Protein AF-A0A0A9YRJ4-F1 (afdb_monomer_lite)

Structure (mmCIF, N/CA/C/O backbone):
data_AF-A0A0A9YRJ4-F1
#
_entry.id   AF-A0A0A9YRJ4-F1
#
loop_
_atom_site.group_PDB
_atom_site.id
_atom_site.type_symbol
_atom_site.label_atom_id
_atom_site.label_alt_id
_atom_site.label_comp_id
_atom_site.label_asym_id
_atom_site.label_entity_id
_atom_site.label_seq_id
_atom_site.pdbx_PDB_ins_code
_atom_site.Cartn_x
_atom_site.Cartn_y
_atom_site.Cartn_z
_atom_site.occupancy
_atom_site.B_iso_or_equiv
_atom_site.auth_seq_id
_atom_site.auth_comp_id
_atom_site.auth_asym_id
_atom_site.auth_atom_id
_atom_site.pdbx_PDB_model_num
ATOM 1 N N . MET A 1 1 ? 14.314 -15.830 -8.808 1.00 44.91 1 MET A N 1
ATOM 2 C CA . MET A 1 1 ? 14.325 -14.433 -8.327 1.00 44.91 1 MET A CA 1
ATOM 3 C C . MET A 1 1 ? 12.871 -14.071 -8.102 1.00 44.91 1 MET A C 1
ATOM 5 O O . MET A 1 1 ? 12.170 -13.850 -9.080 1.00 44.91 1 MET A O 1
ATOM 9 N N . ASP A 1 2 ? 12.390 -14.144 -6.861 1.00 67.25 2 ASP A N 1
ATOM 10 C CA . ASP A 1 2 ? 10.966 -13.927 -6.586 1.00 67.25 2 ASP A CA 1
ATOM 11 C C . ASP A 1 2 ? 10.657 -12.430 -6.594 1.00 67.25 2 ASP A C 1
ATOM 13 O O . ASP A 1 2 ? 10.998 -11.682 -5.677 1.00 67.25 2 ASP A O 1
ATOM 17 N N . ILE A 1 3 ? 10.042 -11.983 -7.684 1.00 77.44 3 ILE A N 1
ATOM 18 C CA . ILE A 1 3 ? 9.618 -10.599 -7.882 1.00 77.44 3 ILE A CA 1
ATOM 19 C C . ILE A 1 3 ? 8.479 -10.293 -6.896 1.00 77.44 3 ILE A C 1
ATOM 21 O O . ILE A 1 3 ? 7.524 -11.062 -6.793 1.00 77.44 3 ILE A O 1
ATOM 25 N N . CYS A 1 4 ? 8.565 -9.167 -6.180 1.00 83.56 4 CYS A N 1
ATOM 26 C CA . CYS A 1 4 ? 7.546 -8.707 -5.222 1.00 83.56 4 CYS A CA 1
ATOM 27 C C . CYS A 1 4 ? 7.260 -9.666 -4.041 1.00 83.56 4 CYS A C 1
ATOM 29 O O . CYS A 1 4 ? 6.197 -9.570 -3.424 1.00 83.56 4 CYS A O 1
ATOM 31 N N . ALA A 1 5 ? 8.186 -10.569 -3.693 1.00 89.38 5 ALA A N 1
ATOM 32 C CA . ALA A 1 5 ? 7.981 -11.583 -2.649 1.00 89.38 5 ALA A CA 1
ATOM 33 C C . ALA A 1 5 ? 7.639 -10.998 -1.268 1.00 89.38 5 ALA A C 1
ATOM 35 O O . ALA A 1 5 ? 6.792 -11.516 -0.544 1.00 89.38 5 ALA A O 1
ATOM 36 N N . ARG A 1 6 ? 8.274 -9.881 -0.895 1.00 90.38 6 ARG A N 1
ATOM 37 C CA . ARG A 1 6 ? 7.999 -9.202 0.382 1.00 90.38 6 ARG A CA 1
ATOM 38 C C . ARG A 1 6 ? 6.563 -8.693 0.451 1.00 90.38 6 ARG A C 1
ATOM 40 O O . ARG A 1 6 ? 5.871 -8.902 1.444 1.00 90.38 6 ARG A O 1
ATOM 47 N N . ALA A 1 7 ? 6.093 -8.094 -0.639 1.00 90.56 7 ALA A N 1
ATOM 48 C CA . ALA A 1 7 ? 4.747 -7.553 -0.730 1.00 90.56 7 ALA A CA 1
ATOM 49 C C . ALA A 1 7 ? 3.667 -8.648 -0.714 1.00 90.56 7 ALA A C 1
ATOM 51 O O . ALA A 1 7 ? 2.596 -8.444 -0.144 1.00 90.56 7 ALA A O 1
ATOM 52 N N . THR A 1 8 ? 3.929 -9.817 -1.307 1.00 91.81 8 THR A N 1
ATOM 53 C CA . THR A 1 8 ? 3.007 -10.958 -1.214 1.00 91.81 8 THR A CA 1
ATOM 54 C C . THR A 1 8 ? 3.012 -11.572 0.180 1.00 91.81 8 THR A C 1
ATOM 56 O O . THR A 1 8 ? 1.938 -11.866 0.698 1.00 91.81 8 THR A O 1
ATOM 59 N N . ASN A 1 9 ? 4.176 -11.717 0.816 1.00 92.25 9 ASN A N 1
ATOM 60 C CA . ASN A 1 9 ? 4.284 -12.240 2.180 1.00 92.25 9 ASN A CA 1
ATOM 61 C C . ASN A 1 9 ? 3.516 -11.383 3.192 1.00 92.25 9 ASN A C 1
ATOM 63 O O . ASN A 1 9 ? 2.801 -11.940 4.021 1.00 92.25 9 ASN A O 1
ATOM 67 N N . LEU A 1 10 ? 3.571 -10.054 3.061 1.00 93.06 10 LEU A N 1
ATOM 68 C CA . LEU A 1 10 ? 2.800 -9.127 3.897 1.00 93.06 10 LEU A CA 1
ATOM 69 C C . LEU A 1 10 ? 1.281 -9.375 3.801 1.00 93.06 10 LEU A C 1
ATOM 71 O O . LEU A 1 10 ? 0.567 -9.355 4.801 1.00 93.06 10 LEU A O 1
ATOM 75 N N . LEU A 1 11 ? 0.773 -9.657 2.597 1.00 92.69 11 LEU A N 1
ATOM 76 C CA . LEU A 1 11 ? -0.638 -10.006 2.403 1.00 92.69 11 LEU A CA 1
ATOM 77 C C . LEU A 1 11 ? -0.976 -11.399 2.943 1.00 92.69 11 LEU A C 1
ATOM 79 O O . LEU A 1 11 ? -2.067 -11.609 3.473 1.00 92.69 11 LEU A O 1
ATOM 83 N N . TRP A 1 12 ? -0.061 -12.358 2.802 1.00 91.88 12 TRP A N 1
ATOM 84 C CA . TRP A 1 12 ? -0.245 -13.707 3.332 1.00 91.88 12 TRP A CA 1
ATOM 85 C C . TRP A 1 12 ? -0.284 -13.733 4.856 1.00 91.88 12 TRP A C 1
ATOM 87 O O . TRP A 1 12 ? -1.086 -14.481 5.413 1.00 91.88 12 TRP A O 1
ATOM 97 N N . GLU A 1 13 ? 0.539 -12.917 5.513 1.00 90.75 13 GLU A N 1
ATOM 98 C CA . GLU A 1 13 ? 0.512 -12.718 6.961 1.00 90.75 13 GLU A CA 1
ATOM 99 C C . GLU A 1 13 ? -0.883 -12.269 7.410 1.00 90.75 13 GLU A C 1
ATOM 101 O O . GLU A 1 13 ? -1.512 -12.944 8.226 1.00 90.75 13 GLU A O 1
ATOM 106 N N . LEU A 1 14 ? -1.415 -11.218 6.775 1.00 91.31 14 LEU A N 1
ATOM 107 C CA . LEU A 1 14 ? -2.739 -10.680 7.086 1.00 91.31 14 LEU A CA 1
ATOM 108 C C . LEU A 1 14 ? -3.873 -11.678 6.810 1.00 91.31 14 LEU A C 1
ATOM 110 O O . LEU A 1 14 ? -4.827 -11.774 7.573 1.00 91.31 14 LEU A O 1
ATOM 114 N N . LYS A 1 15 ? -3.778 -12.448 5.722 1.00 90.12 15 LYS A N 1
ATOM 115 C CA . LYS A 1 15 ? -4.789 -13.458 5.380 1.00 90.12 15 LYS A CA 1
ATOM 116 C C . LYS A 1 15 ? -4.784 -14.648 6.346 1.00 90.12 15 LYS A C 1
ATOM 118 O O . LYS A 1 15 ? -5.806 -15.309 6.511 1.00 90.12 15 LYS A O 1
ATOM 123 N N . ARG A 1 16 ? -3.628 -14.979 6.924 1.00 90.69 16 ARG A N 1
ATOM 124 C CA . ARG A 1 16 ? -3.472 -16.129 7.826 1.00 90.69 16 ARG A CA 1
ATOM 125 C C . ARG A 1 16 ? -3.924 -15.804 9.247 1.00 90.69 16 ARG A C 1
ATOM 127 O O . ARG A 1 16 ? -4.366 -16.701 9.964 1.00 90.69 16 ARG A O 1
ATOM 134 N N . SER A 1 17 ? -3.790 -14.551 9.659 1.00 86.81 17 SER A N 1
ATOM 135 C CA . SER A 1 17 ? -4.188 -14.099 10.984 1.00 86.81 17 SER A CA 1
ATOM 136 C C . SER A 1 17 ? -5.713 -14.035 11.115 1.00 86.81 17 SER A C 1
ATOM 138 O O . SER A 1 17 ? -6.382 -13.412 10.297 1.00 86.81 17 SER A O 1
ATOM 140 N N . LYS A 1 18 ? -6.264 -14.669 12.158 1.00 81.25 18 LYS A N 1
ATOM 141 C CA . LYS A 1 18 ? -7.691 -14.542 12.520 1.00 81.25 18 LYS A CA 1
ATOM 142 C C . LYS A 1 18 ? -7.997 -13.221 13.230 1.00 81.25 18 LYS A C 1
ATOM 144 O O . LYS A 1 18 ? -9.103 -12.713 13.128 1.00 81.25 18 LYS A O 1
ATOM 149 N N . ILE A 1 19 ? -7.015 -12.719 13.973 1.00 83.06 19 ILE A N 1
ATOM 150 C CA . ILE A 1 19 ? -7.060 -11.480 14.752 1.00 83.06 19 ILE A CA 1
ATOM 151 C C . ILE A 1 19 ? -6.136 -10.481 14.058 1.00 83.06 19 ILE A C 1
ATOM 153 O O . ILE A 1 19 ? -5.153 -10.901 13.448 1.00 83.06 19 ILE A O 1
ATOM 157 N N . LEU A 1 20 ? -6.441 -9.184 14.140 1.00 88.62 20 LEU A N 1
ATOM 158 C CA . LEU A 1 20 ? -5.613 -8.131 13.556 1.00 88.62 20 LEU A CA 1
ATOM 159 C C . LEU A 1 20 ? -4.152 -8.268 14.045 1.00 88.62 20 LEU A C 1
ATOM 161 O O . LEU A 1 20 ? -3.906 -8.142 15.244 1.00 88.62 20 LEU A O 1
ATOM 165 N N . PRO A 1 21 ? -3.178 -8.536 13.155 1.00 91.75 21 PRO A N 1
ATOM 166 C CA . PRO A 1 21 ? -1.780 -8.645 13.550 1.00 91.75 21 PRO A CA 1
ATOM 167 C C . PRO A 1 21 ? -1.211 -7.257 13.885 1.00 91.75 21 PRO A C 1
ATOM 169 O O . PRO A 1 21 ? -1.782 -6.246 13.459 1.00 91.75 21 PRO A O 1
ATOM 172 N N . PRO A 1 22 ? -0.076 -7.163 14.597 1.00 92.50 22 PRO A N 1
ATOM 173 C CA . PRO A 1 22 ? 0.597 -5.886 14.798 1.00 92.50 22 PRO A CA 1
ATOM 174 C C . PRO A 1 22 ? 0.998 -5.268 13.454 1.00 92.50 22 PRO A C 1
ATOM 176 O O . PRO A 1 22 ? 1.363 -5.965 12.503 1.00 92.50 22 PRO A O 1
ATOM 179 N N . TYR A 1 23 ? 0.917 -3.944 13.361 1.00 94.06 23 TYR A N 1
ATOM 180 C CA . TYR A 1 23 ? 1.295 -3.224 12.154 1.00 94.06 23 TYR A CA 1
ATOM 181 C C . TYR A 1 23 ? 2.794 -3.397 11.851 1.00 94.06 23 TYR A C 1
ATOM 183 O O . TYR A 1 23 ? 3.664 -3.001 12.630 1.00 94.06 23 TYR A O 1
ATOM 191 N N . ASN A 1 24 ? 3.111 -3.962 10.684 1.00 93.56 24 ASN A N 1
ATOM 192 C CA . ASN A 1 24 ? 4.486 -4.272 10.304 1.00 93.56 24 ASN A CA 1
ATOM 193 C C . ASN A 1 24 ? 5.146 -3.088 9.576 1.00 93.56 24 ASN A C 1
ATOM 195 O O . ASN A 1 24 ? 5.277 -3.075 8.348 1.00 93.56 24 ASN A O 1
ATOM 199 N N . GLN A 1 25 ? 5.570 -2.081 10.347 1.00 93.81 25 GLN A N 1
ATOM 200 C CA . GLN A 1 25 ? 6.201 -0.871 9.804 1.00 93.81 25 GLN A CA 1
ATOM 201 C C . GLN A 1 25 ? 7.471 -1.185 9.005 1.00 93.81 25 GLN A C 1
ATOM 203 O O . GLN A 1 25 ? 7.690 -0.590 7.951 1.00 93.81 25 GLN A O 1
ATOM 208 N N . ASN A 1 26 ? 8.286 -2.135 9.470 1.00 94.06 26 ASN A N 1
ATOM 209 C CA . ASN A 1 26 ? 9.541 -2.495 8.811 1.00 94.06 26 ASN A CA 1
ATOM 210 C C . ASN A 1 26 ? 9.283 -3.071 7.414 1.00 94.06 26 ASN A C 1
ATOM 212 O O . ASN A 1 26 ? 9.853 -2.588 6.437 1.00 94.06 26 ASN A O 1
ATOM 216 N N . ALA A 1 27 ? 8.358 -4.029 7.290 1.00 93.06 27 ALA A N 1
ATOM 217 C CA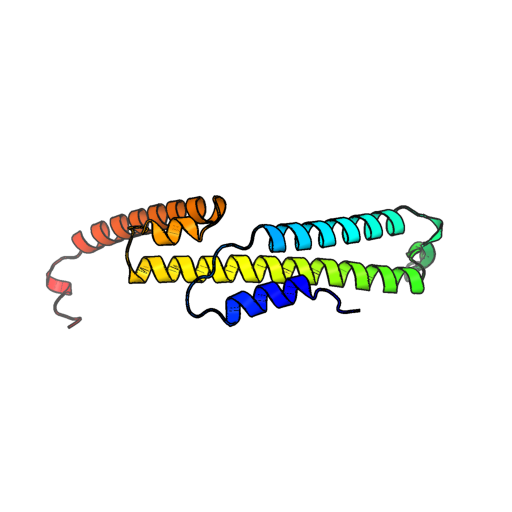 . ALA A 1 27 ? 8.013 -4.613 5.995 1.00 93.06 27 ALA A CA 1
ATOM 218 C C . ALA A 1 27 ? 7.457 -3.565 5.019 1.00 93.06 27 ALA A C 1
ATOM 220 O O . ALA A 1 27 ? 7.835 -3.545 3.846 1.00 93.06 27 ALA A O 1
ATOM 221 N N . VAL A 1 28 ? 6.596 -2.658 5.495 1.00 94.94 28 VAL A N 1
ATOM 222 C CA . VAL A 1 28 ? 6.057 -1.568 4.668 1.00 94.94 28 VAL A CA 1
ATOM 223 C C . VAL A 1 28 ? 7.173 -0.627 4.206 1.00 94.94 28 VAL A C 1
ATOM 225 O O . VAL A 1 28 ? 7.241 -0.294 3.021 1.00 94.94 28 VAL A O 1
ATOM 228 N N . GLN A 1 29 ? 8.083 -0.233 5.100 1.00 94.62 29 GLN A N 1
ATOM 229 C CA . GLN A 1 29 ? 9.216 0.627 4.758 1.00 94.62 29 GLN A CA 1
ATOM 230 C C . GLN A 1 29 ? 10.152 -0.023 3.737 1.00 94.62 29 GLN A C 1
ATOM 232 O O . GLN A 1 29 ? 10.554 0.640 2.779 1.00 94.62 29 GLN A O 1
ATOM 237 N N . GLU A 1 30 ? 10.455 -1.311 3.887 1.00 94.69 30 GLU A N 1
ATOM 238 C CA . GLU A 1 30 ? 11.271 -2.057 2.930 1.00 94.69 30 GLU A CA 1
ATOM 239 C C . GLU A 1 30 ? 10.638 -2.093 1.536 1.00 94.69 30 GLU A C 1
ATOM 241 O O . GLU A 1 30 ? 11.314 -1.801 0.549 1.00 94.69 30 GLU A O 1
ATOM 246 N N . ILE A 1 31 ? 9.335 -2.379 1.436 1.00 95.19 31 ILE A N 1
ATOM 247 C CA . ILE A 1 31 ? 8.625 -2.390 0.146 1.00 95.19 31 ILE A CA 1
ATOM 248 C C . ILE A 1 31 ? 8.622 -0.988 -0.481 1.00 95.19 31 ILE A C 1
ATOM 250 O O . ILE A 1 31 ? 8.787 -0.842 -1.694 1.00 95.19 31 ILE A O 1
ATOM 254 N N . ILE A 1 32 ? 8.473 0.068 0.324 1.00 95.62 32 ILE A N 1
ATOM 255 C CA . ILE A 1 32 ? 8.566 1.452 -0.160 1.00 95.62 32 ILE A CA 1
ATOM 256 C C . ILE A 1 32 ? 9.975 1.755 -0.681 1.00 95.62 32 ILE A C 1
ATOM 258 O O . ILE A 1 32 ? 10.106 2.424 -1.708 1.00 95.62 32 ILE A O 1
ATOM 262 N N . GLN A 1 33 ? 11.027 1.266 -0.019 1.00 95.00 33 GLN A N 1
ATOM 263 C CA . GLN A 1 33 ? 12.397 1.418 -0.510 1.00 95.00 33 GLN A CA 1
ATOM 264 C C . GLN A 1 33 ? 12.616 0.682 -1.836 1.00 95.00 33 GLN A C 1
ATOM 266 O O . GLN A 1 33 ? 13.219 1.252 -2.744 1.00 95.00 33 GLN A O 1
ATOM 271 N N . GLU A 1 34 ? 12.071 -0.528 -1.997 1.00 93.00 34 GLU A N 1
ATOM 272 C CA . GLU A 1 34 ? 12.088 -1.237 -3.284 1.00 93.00 34 GLU A CA 1
ATOM 273 C C . GLU A 1 34 ? 11.401 -0.422 -4.386 1.00 93.00 34 GLU A C 1
ATOM 275 O O . GLU A 1 34 ? 11.979 -0.214 -5.451 1.00 93.00 34 GLU A O 1
ATOM 280 N N . ILE A 1 35 ? 10.202 0.107 -4.110 1.00 95.25 35 ILE A N 1
ATOM 281 C CA . ILE A 1 35 ? 9.460 0.951 -5.058 1.00 95.25 35 ILE A CA 1
ATOM 282 C C . ILE A 1 35 ? 10.286 2.178 -5.463 1.00 95.25 35 ILE A C 1
ATOM 284 O O . ILE A 1 35 ? 10.317 2.529 -6.643 1.00 95.25 35 ILE A O 1
ATOM 288 N N . LYS A 1 36 ? 10.941 2.844 -4.503 1.00 95.88 36 LYS A N 1
ATOM 289 C CA . LYS A 1 36 ? 11.785 4.017 -4.775 1.00 95.88 36 LYS A CA 1
ATOM 290 C C . LYS A 1 36 ? 12.982 3.651 -5.648 1.00 95.88 36 LYS A C 1
ATOM 292 O O . LYS A 1 36 ? 13.225 4.335 -6.636 1.00 95.88 36 LYS A O 1
ATOM 297 N N . LYS A 1 37 ? 13.660 2.543 -5.343 1.00 94.44 37 LYS A N 1
ATOM 298 C CA . LYS A 1 37 ? 14.783 2.037 -6.138 1.00 94.44 37 LYS A CA 1
ATOM 299 C C . LYS A 1 37 ? 14.371 1.736 -7.580 1.00 94.44 37 LYS A C 1
ATOM 301 O O . LYS A 1 37 ? 15.050 2.158 -8.511 1.00 94.44 37 LYS A O 1
ATOM 306 N N . ASP A 1 38 ? 13.254 1.039 -7.790 1.00 93.44 38 ASP A N 1
ATOM 307 C CA . ASP A 1 38 ? 12.762 0.769 -9.147 1.00 93.44 38 ASP A CA 1
ATOM 308 C C . ASP A 1 38 ? 12.328 2.061 -9.863 1.00 93.44 38 ASP A C 1
ATOM 310 O O . ASP A 1 38 ? 12.547 2.197 -11.067 1.00 93.44 38 ASP A O 1
ATOM 314 N N . ALA A 1 39 ? 11.772 3.041 -9.144 1.00 94.75 39 ALA A N 1
ATOM 315 C CA . ALA A 1 39 ? 11.420 4.342 -9.713 1.00 94.75 39 ALA A CA 1
ATOM 316 C C . ALA A 1 39 ? 12.655 5.156 -10.144 1.00 94.75 39 ALA A C 1
ATOM 318 O O . ALA A 1 39 ? 12.621 5.817 -11.183 1.00 94.75 39 ALA A O 1
ATOM 319 N N . GLU A 1 40 ? 13.753 5.086 -9.391 1.00 95.19 40 GLU A N 1
ATOM 320 C CA . GLU A 1 40 ? 15.035 5.696 -9.765 1.00 95.19 40 GLU A CA 1
ATOM 321 C C . GLU A 1 40 ? 15.612 5.060 -11.033 1.00 95.19 40 GLU A C 1
ATOM 323 O O . GLU A 1 40 ? 16.030 5.783 -11.936 1.00 95.19 40 GLU A O 1
ATOM 328 N N . ILE A 1 41 ? 15.547 3.729 -11.152 1.00 92.75 41 ILE A N 1
ATOM 329 C CA . ILE A 1 41 ? 15.968 2.999 -12.360 1.00 92.75 41 ILE A CA 1
ATOM 330 C C . ILE A 1 41 ? 15.125 3.416 -13.572 1.00 92.75 41 ILE A C 1
ATOM 332 O O . ILE A 1 41 ? 15.647 3.654 -14.659 1.00 92.75 41 ILE A O 1
ATOM 336 N N . VAL A 1 42 ? 13.807 3.536 -13.403 1.00 93.00 42 VAL A N 1
ATOM 337 C CA . VAL A 1 42 ? 12.914 4.016 -14.468 1.00 93.00 42 VAL A CA 1
ATOM 338 C C . VAL A 1 42 ? 13.292 5.435 -14.899 1.00 93.00 42 VAL A C 1
ATOM 340 O O . VAL A 1 42 ? 13.333 5.731 -16.097 1.00 93.00 42 VAL A O 1
ATOM 343 N N . LYS A 1 43 ? 13.611 6.307 -13.937 1.00 92.81 43 LYS A N 1
ATOM 344 C CA . LYS A 1 43 ? 14.029 7.682 -14.209 1.00 92.81 43 LYS A CA 1
ATOM 345 C C . LYS A 1 43 ? 15.356 7.732 -14.966 1.00 92.81 43 LYS A C 1
ATOM 347 O O . LYS A 1 43 ? 15.428 8.475 -15.939 1.00 92.81 43 LYS A O 1
ATOM 352 N N . SER A 1 44 ? 16.355 6.935 -14.576 1.00 91.25 44 SER A N 1
ATOM 353 C CA . SER A 1 44 ? 17.657 6.904 -15.259 1.00 91.25 44 SER A CA 1
ATOM 354 C C . SER A 1 44 ? 17.532 6.398 -16.698 1.00 91.25 44 SER A C 1
ATOM 356 O O . SER A 1 44 ? 18.051 7.015 -17.621 1.00 91.25 44 SER A O 1
ATOM 358 N N . ILE A 1 45 ? 16.748 5.336 -16.920 1.00 88.69 45 ILE A N 1
ATOM 359 C CA . ILE A 1 45 ? 16.503 4.798 -18.269 1.00 88.69 45 ILE A CA 1
ATOM 360 C C . ILE A 1 45 ? 15.813 5.836 -19.163 1.00 88.69 45 ILE A C 1
ATOM 362 O O . ILE A 1 45 ? 16.120 5.930 -20.350 1.00 88.69 45 ILE A O 1
ATOM 366 N N . THR A 1 46 ? 14.883 6.606 -18.593 1.00 87.25 46 THR A N 1
ATOM 367 C CA . THR A 1 46 ? 14.120 7.628 -19.321 1.00 87.25 46 THR A CA 1
ATOM 368 C C . THR A 1 46 ? 14.952 8.880 -19.609 1.00 87.25 46 THR A C 1
ATOM 370 O O . THR A 1 46 ? 14.724 9.528 -20.627 1.00 87.25 46 THR A O 1
ATOM 373 N N . SER A 1 47 ? 15.904 9.238 -18.740 1.00 87.75 47 SER A N 1
ATOM 374 C CA . SER A 1 47 ? 16.770 10.403 -18.955 1.00 87.75 47 SER A CA 1
ATOM 375 C C . SER A 1 47 ? 17.828 10.186 -20.031 1.00 87.75 47 SER A C 1
ATOM 377 O O . SER A 1 47 ? 18.276 11.162 -20.624 1.00 87.75 47 SER A O 1
ATOM 379 N N . ASP A 1 48 ? 18.220 8.938 -20.288 1.00 87.75 48 ASP A N 1
ATOM 380 C CA . ASP A 1 48 ? 19.265 8.607 -21.253 1.00 87.75 48 ASP A CA 1
ATOM 381 C C . ASP A 1 48 ? 18.720 8.645 -22.696 1.00 87.75 48 ASP A C 1
ATOM 383 O O . ASP A 1 48 ? 17.971 7.748 -23.099 1.00 87.75 48 ASP A O 1
ATOM 387 N N . PRO A 1 49 ? 19.108 9.633 -23.528 1.00 79.56 49 PRO A N 1
ATOM 388 C CA . PRO A 1 49 ? 18.574 9.781 -24.884 1.00 79.56 49 PRO A CA 1
ATOM 389 C C . PRO A 1 49 ? 19.031 8.664 -25.834 1.00 79.56 49 PRO A C 1
ATOM 391 O O . PRO A 1 49 ? 18.374 8.412 -26.840 1.00 79.56 49 PRO A O 1
ATOM 394 N N . SER A 1 50 ? 20.122 7.959 -25.512 1.00 83.19 50 SER A N 1
ATOM 395 C CA . SER A 1 50 ? 20.642 6.817 -26.282 1.00 83.19 50 SER A CA 1
ATOM 396 C C . SER A 1 50 ? 19.701 5.610 -26.290 1.00 83.19 50 SER A C 1
ATOM 398 O O . SER A 1 50 ? 19.762 4.784 -27.199 1.00 83.19 50 SER A O 1
ATOM 400 N N . ASN A 1 51 ? 18.803 5.516 -25.307 1.00 82.56 51 ASN A N 1
ATOM 401 C CA . ASN A 1 51 ? 17.819 4.442 -25.209 1.00 82.56 51 ASN A CA 1
ATOM 402 C C . ASN A 1 51 ? 16.619 4.634 -26.153 1.00 82.56 51 ASN A C 1
ATOM 404 O O . ASN A 1 51 ? 15.749 3.758 -26.236 1.00 82.56 51 ASN A O 1
ATOM 408 N N . PHE A 1 52 ? 16.562 5.765 -26.862 1.00 84.00 52 PHE A N 1
ATOM 409 C CA . PHE A 1 52 ? 15.473 6.143 -27.751 1.00 84.00 52 PHE A CA 1
ATOM 410 C C . PHE A 1 52 ? 15.915 6.104 -29.215 1.00 84.00 52 PHE A C 1
ATOM 412 O O . PHE A 1 52 ? 16.971 6.598 -29.595 1.00 84.00 52 PHE A O 1
ATOM 419 N N . VAL A 1 53 ? 15.065 5.518 -30.051 1.00 83.94 53 VAL A N 1
ATOM 420 C CA . VAL A 1 53 ? 15.208 5.432 -31.503 1.00 83.94 53 VAL A CA 1
ATOM 421 C C . VAL A 1 53 ? 14.111 6.283 -32.138 1.00 83.94 53 VAL A C 1
ATOM 423 O O . VAL A 1 53 ? 12.981 6.318 -31.659 1.00 83.94 53 VAL A O 1
ATOM 426 N N . LEU A 1 54 ? 14.414 6.984 -33.227 1.00 83.12 54 LEU A N 1
ATOM 427 C CA . LEU A 1 54 ? 13.400 7.743 -33.954 1.00 83.12 54 LEU A CA 1
ATOM 428 C C . LEU A 1 54 ? 12.493 6.781 -34.730 1.00 83.12 54 LEU A C 1
ATOM 430 O O . LEU A 1 54 ? 12.946 6.089 -35.640 1.00 83.12 54 LEU A O 1
ATOM 434 N N . ALA A 1 55 ? 11.211 6.749 -34.379 1.00 81.62 55 ALA A N 1
ATOM 435 C CA . ALA A 1 55 ? 10.195 6.001 -35.105 1.00 81.62 55 ALA A CA 1
ATOM 436 C C . ALA A 1 55 ? 9.277 6.966 -35.860 1.00 81.62 55 ALA A C 1
ATOM 438 O O . ALA A 1 55 ? 8.930 8.042 -35.364 1.00 81.62 55 ALA A O 1
ATOM 439 N N . ARG A 1 56 ? 8.882 6.575 -37.075 1.00 82.44 56 ARG A N 1
ATOM 440 C CA . ARG A 1 56 ? 7.920 7.327 -37.883 1.00 82.44 56 ARG A CA 1
ATOM 441 C C . ARG A 1 56 ? 6.504 7.006 -37.405 1.00 82.44 56 ARG A C 1
ATOM 443 O O . ARG A 1 56 ? 6.114 5.841 -37.382 1.00 82.44 56 ARG A O 1
ATOM 450 N N . ASN A 1 57 ? 5.735 8.028 -37.048 1.00 81.25 57 ASN A N 1
ATOM 451 C CA . ASN A 1 57 ? 4.321 7.862 -36.714 1.00 81.25 57 ASN A CA 1
ATOM 452 C C . ASN A 1 57 ? 3.471 7.679 -37.978 1.00 81.25 57 ASN A C 1
ATOM 454 O O . ASN A 1 57 ? 3.915 7.977 -39.085 1.00 81.25 57 ASN A O 1
ATOM 458 N N . ALA A 1 58 ? 2.203 7.296 -37.805 1.00 78.88 58 ALA A N 1
ATOM 459 C CA . ALA A 1 58 ? 1.225 7.243 -38.898 1.00 78.88 58 ALA A CA 1
ATOM 460 C C . ALA A 1 58 ? 1.071 8.585 -39.652 1.00 78.88 58 ALA A C 1
ATOM 462 O O . ALA A 1 58 ? 0.765 8.585 -40.837 1.00 78.88 58 ALA A O 1
ATOM 463 N N . ALA A 1 59 ? 1.341 9.714 -38.985 1.00 82.00 59 ALA A N 1
ATOM 464 C CA . ALA A 1 59 ? 1.327 11.063 -39.561 1.00 82.00 59 ALA A CA 1
ATOM 465 C C . ALA A 1 59 ? 2.619 11.452 -40.317 1.00 82.00 59 ALA A C 1
ATOM 467 O O . ALA A 1 59 ? 2.708 12.552 -40.846 1.00 82.00 59 ALA A O 1
ATOM 468 N N . GLY A 1 60 ? 3.636 10.583 -40.358 1.00 81.38 60 GLY A N 1
ATOM 469 C CA . GLY A 1 60 ? 4.926 10.868 -41.000 1.00 81.38 60 GLY A CA 1
ATOM 470 C C . GLY A 1 60 ? 5.969 11.544 -40.100 1.00 81.38 60 GLY A C 1
ATOM 471 O O . GLY A 1 60 ? 7.152 11.501 -40.433 1.00 81.38 60 GLY A O 1
ATOM 472 N N . ASP A 1 61 ? 5.575 12.077 -38.940 1.00 84.00 61 ASP A N 1
ATOM 473 C CA . ASP A 1 61 ? 6.496 12.706 -37.982 1.00 84.00 61 ASP A CA 1
ATOM 474 C C . ASP A 1 61 ? 7.449 11.694 -37.329 1.00 84.00 61 ASP A C 1
ATOM 476 O O . ASP A 1 61 ? 7.024 10.617 -36.892 1.00 84.00 61 ASP A O 1
ATOM 480 N N . LEU A 1 62 ? 8.723 12.071 -37.190 1.00 81.88 62 LEU A N 1
ATOM 481 C CA . LEU A 1 62 ? 9.726 11.322 -36.429 1.00 81.88 62 LEU A CA 1
ATOM 482 C C . LEU A 1 62 ? 9.602 11.670 -34.942 1.00 81.88 62 LEU A C 1
ATOM 484 O O . LEU A 1 62 ? 9.877 12.800 -34.544 1.00 81.88 62 LEU A O 1
ATOM 488 N N . LYS A 1 63 ? 9.207 10.701 -34.110 1.00 82.31 63 LYS A N 1
ATOM 489 C CA . LYS A 1 63 ? 9.219 10.848 -32.646 1.00 82.31 63 LYS A CA 1
ATOM 490 C C . LYS A 1 63 ? 10.243 9.905 -32.012 1.00 82.31 63 LYS A C 1
ATOM 492 O O . LYS A 1 63 ? 10.379 8.771 -32.475 1.00 82.31 63 LYS A O 1
ATOM 497 N N . PRO A 1 64 ? 10.946 10.338 -30.952 1.00 79.75 64 PRO A N 1
ATOM 498 C CA . PRO A 1 64 ? 11.805 9.455 -30.177 1.00 79.75 64 PRO A CA 1
ATOM 499 C C . PRO A 1 64 ? 10.937 8.436 -29.435 1.00 79.75 64 PRO A C 1
ATOM 501 O O . PRO A 1 64 ? 10.111 8.785 -28.594 1.00 79.75 64 PRO A O 1
ATOM 504 N N . VAL A 1 65 ? 11.109 7.165 -29.776 1.00 84.19 65 VAL A N 1
ATOM 505 C CA . VAL A 1 65 ? 10.439 6.020 -29.162 1.00 84.19 65 VAL A CA 1
ATOM 506 C C . VAL A 1 65 ? 11.514 5.135 -28.534 1.00 84.19 65 VAL A C 1
ATOM 508 O O . VAL A 1 65 ? 12.528 4.872 -29.175 1.00 84.19 65 VAL A O 1
ATOM 511 N N . PRO A 1 66 ? 11.343 4.659 -27.292 1.00 83.88 66 PRO A N 1
ATOM 512 C CA . PRO A 1 66 ? 12.343 3.802 -26.671 1.00 83.88 66 PRO A CA 1
ATOM 513 C C . PRO A 1 66 ? 12.567 2.532 -27.501 1.00 83.88 66 PRO A C 1
ATOM 515 O O . PRO A 1 66 ? 11.627 2.004 -28.108 1.00 83.88 66 PRO A O 1
ATOM 518 N N . SER A 1 67 ? 13.810 2.043 -27.538 1.00 85.94 67 SER A N 1
ATOM 519 C CA . SER A 1 67 ? 14.151 0.814 -28.263 1.00 85.94 67 SER A CA 1
ATOM 520 C C . SER A 1 67 ? 13.247 -0.349 -27.806 1.00 85.94 67 SER A C 1
ATOM 522 O O . SER A 1 67 ? 12.815 -0.353 -26.649 1.00 85.94 67 SER A O 1
ATOM 524 N N . PRO A 1 68 ? 12.936 -1.353 -28.649 1.00 86.06 68 PRO A N 1
ATOM 525 C CA . PRO A 1 68 ? 12.052 -2.453 -28.247 1.00 86.06 68 PRO A CA 1
ATOM 526 C C . PRO A 1 68 ? 12.498 -3.166 -26.959 1.00 86.06 68 PRO A C 1
ATOM 528 O O . PRO A 1 68 ? 11.663 -3.495 -26.116 1.00 86.06 68 PRO A O 1
ATOM 531 N N . ALA A 1 69 ? 13.811 -3.330 -26.765 1.00 86.94 69 ALA A N 1
ATOM 532 C CA . ALA A 1 69 ? 14.383 -3.901 -25.546 1.00 86.94 69 ALA A CA 1
ATOM 533 C C . ALA A 1 69 ? 14.196 -2.975 -24.330 1.00 86.94 69 ALA A C 1
ATOM 535 O O . ALA A 1 69 ? 13.759 -3.424 -23.269 1.00 86.94 69 ALA A O 1
ATOM 536 N N . THR A 1 70 ? 14.455 -1.673 -24.494 1.00 88.25 70 THR A N 1
ATOM 537 C CA . THR A 1 70 ? 14.237 -0.660 -23.449 1.00 88.25 70 THR A CA 1
ATOM 538 C C . THR A 1 70 ? 12.763 -0.575 -23.058 1.00 88.25 70 THR A C 1
ATOM 540 O O . THR A 1 70 ? 12.452 -0.523 -21.872 1.00 88.25 70 THR A O 1
ATOM 543 N N . ARG A 1 71 ? 11.846 -0.606 -24.034 1.00 88.25 71 ARG A N 1
ATOM 544 C CA . ARG A 1 71 ? 10.394 -0.606 -23.802 1.00 88.25 71 ARG A CA 1
ATOM 545 C C . ARG A 1 71 ? 9.981 -1.769 -22.924 1.00 88.25 71 ARG A C 1
ATOM 547 O O . ARG A 1 71 ? 9.349 -1.553 -21.900 1.00 88.25 71 ARG A O 1
ATOM 554 N N . PHE A 1 72 ? 10.372 -2.984 -23.294 1.00 90.38 72 PHE A N 1
ATOM 555 C CA . PHE A 1 72 ? 10.029 -4.168 -22.51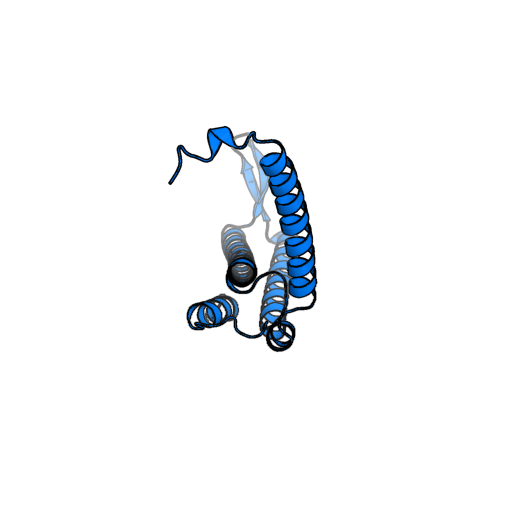6 1.00 90.38 72 PHE A CA 1
ATOM 556 C C . PHE A 1 72 ? 10.580 -4.097 -21.083 1.00 90.38 72 PHE A C 1
ATOM 558 O O . PHE A 1 72 ? 9.855 -4.368 -20.126 1.00 90.38 72 PHE A O 1
ATOM 565 N N . GLY A 1 73 ? 11.834 -3.663 -20.919 1.00 90.75 73 GLY A N 1
ATOM 566 C CA . GLY A 1 73 ? 12.431 -3.464 -19.598 1.00 90.75 73 GLY A CA 1
ATOM 567 C C . GLY A 1 73 ? 11.691 -2.419 -18.755 1.00 90.75 73 GLY A C 1
ATOM 568 O O . GLY A 1 73 ? 11.454 -2.645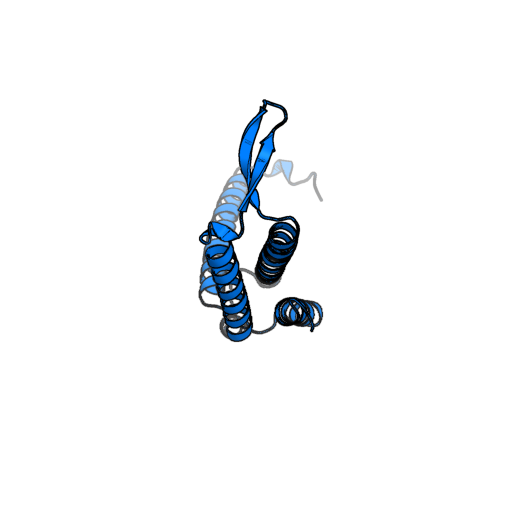 -17.568 1.00 90.75 73 GLY A O 1
ATOM 569 N N . LEU A 1 74 ? 11.286 -1.305 -19.368 1.00 91.94 74 LEU A N 1
ATOM 570 C CA . LEU A 1 74 ? 10.526 -0.236 -18.721 1.00 91.94 74 LEU A CA 1
ATOM 571 C C . LEU A 1 74 ? 9.149 -0.727 -18.253 1.00 91.94 74 LEU A C 1
ATOM 573 O O . LEU A 1 74 ? 8.791 -0.519 -17.095 1.00 91.94 74 LEU A O 1
ATOM 577 N N . GLU A 1 75 ? 8.412 -1.423 -19.120 1.00 92.19 75 GLU A N 1
ATOM 578 C CA . GLU A 1 75 ? 7.087 -1.971 -18.802 1.00 92.19 75 GLU A CA 1
ATOM 579 C C . GLU A 1 75 ? 7.148 -2.953 -17.627 1.00 92.19 75 GLU A C 1
ATOM 581 O O . GLU A 1 75 ? 6.340 -2.866 -16.701 1.00 92.19 75 GLU A O 1
ATOM 586 N N . ILE A 1 76 ? 8.153 -3.838 -17.595 1.00 92.94 76 ILE A N 1
ATOM 587 C CA . ILE A 1 76 ? 8.352 -4.749 -16.459 1.00 92.94 76 ILE A CA 1
ATOM 588 C C . ILE A 1 76 ? 8.556 -3.962 -15.163 1.00 92.94 76 ILE A C 1
ATOM 590 O O . ILE A 1 76 ? 7.917 -4.262 -14.154 1.00 92.94 76 ILE A O 1
ATOM 594 N N . ARG A 1 77 ? 9.429 -2.949 -15.169 1.00 92.69 77 ARG A N 1
ATOM 595 C CA . ARG A 1 77 ? 9.727 -2.149 -13.969 1.00 92.69 77 ARG A CA 1
ATOM 596 C C . ARG A 1 77 ? 8.498 -1.390 -13.477 1.00 92.69 77 ARG A C 1
ATOM 598 O O . ARG A 1 77 ? 8.210 -1.403 -12.281 1.00 92.69 77 ARG A O 1
ATOM 605 N N . ILE A 1 78 ? 7.736 -0.790 -14.389 1.00 93.44 78 ILE A N 1
ATOM 606 C CA . ILE A 1 78 ? 6.469 -0.125 -14.064 1.00 93.44 78 ILE A CA 1
ATOM 607 C C . ILE A 1 78 ? 5.474 -1.134 -13.474 1.00 93.44 78 ILE A C 1
ATOM 609 O O . ILE A 1 78 ? 4.854 -0.846 -12.448 1.00 93.44 78 ILE A O 1
ATOM 613 N N . GLY A 1 79 ? 5.370 -2.331 -14.056 1.00 94.69 79 GLY A N 1
ATOM 614 C CA . GLY A 1 79 ? 4.525 -3.411 -13.547 1.00 94.69 79 GLY A CA 1
ATOM 615 C C . GLY A 1 79 ? 4.890 -3.838 -12.121 1.00 94.69 79 GLY A C 1
ATOM 616 O O . GLY A 1 79 ? 4.005 -3.995 -11.280 1.00 94.69 79 GLY A O 1
ATOM 617 N N . ILE A 1 80 ? 6.185 -3.947 -11.810 1.00 93.75 80 ILE A N 1
ATOM 618 C CA . ILE A 1 80 ? 6.688 -4.254 -10.458 1.00 93.75 80 ILE A CA 1
ATOM 619 C C . ILE A 1 80 ? 6.287 -3.160 -9.462 1.00 93.75 80 ILE A C 1
ATOM 621 O O . ILE A 1 80 ? 5.725 -3.457 -8.404 1.00 93.75 80 ILE A O 1
ATOM 625 N N . ILE A 1 81 ? 6.499 -1.888 -9.817 1.00 94.81 81 ILE A N 1
ATOM 626 C CA . ILE A 1 81 ? 6.120 -0.741 -8.979 1.00 94.81 81 ILE A CA 1
ATOM 627 C C . ILE A 1 81 ? 4.616 -0.760 -8.689 1.00 94.81 81 ILE A C 1
ATOM 629 O O . ILE A 1 81 ? 4.197 -0.619 -7.537 1.00 94.81 81 ILE A O 1
ATOM 633 N N . GLN A 1 82 ? 3.793 -0.943 -9.723 1.00 95.38 82 GLN A N 1
ATOM 634 C CA . GLN A 1 82 ? 2.338 -1.006 -9.585 1.00 95.38 82 GLN A CA 1
ATOM 635 C C . GLN A 1 82 ? 1.908 -2.182 -8.705 1.00 95.38 82 GLN A C 1
ATOM 637 O O . GLN A 1 82 ? 1.027 -2.025 -7.855 1.00 95.38 82 GLN A O 1
ATOM 642 N N . ARG A 1 83 ? 2.550 -3.346 -8.857 1.00 94.88 83 ARG A N 1
ATOM 643 C CA . ARG A 1 83 ? 2.260 -4.536 -8.056 1.00 94.88 83 ARG A CA 1
ATOM 644 C C . ARG A 1 83 ? 2.556 -4.303 -6.578 1.00 94.88 83 ARG A C 1
ATOM 646 O O . ARG A 1 83 ? 1.674 -4.554 -5.758 1.00 94.88 83 ARG A O 1
ATOM 653 N N . ASN A 1 84 ? 3.738 -3.783 -6.248 1.00 94.69 84 ASN A N 1
ATOM 654 C CA . ASN A 1 84 ? 4.122 -3.479 -4.869 1.00 94.69 84 ASN A CA 1
ATOM 655 C C . ASN A 1 84 ? 3.193 -2.427 -4.245 1.00 94.69 84 ASN A C 1
ATOM 657 O O . ASN A 1 84 ? 2.681 -2.644 -3.147 1.00 94.69 84 ASN A O 1
ATOM 661 N N . LYS A 1 85 ? 2.882 -1.341 -4.971 1.00 95.31 85 LYS A N 1
ATOM 662 C CA . LYS A 1 85 ? 1.911 -0.327 -4.520 1.00 95.31 85 LYS A CA 1
ATOM 663 C C . LYS A 1 85 ? 0.546 -0.941 -4.221 1.00 95.31 85 LYS A C 1
ATOM 665 O O . LYS A 1 85 ? -0.011 -0.706 -3.154 1.00 95.31 85 LYS A O 1
ATOM 670 N N . ARG A 1 86 ? 0.020 -1.761 -5.137 1.00 95.81 86 ARG A N 1
ATOM 671 C CA . ARG A 1 86 ? -1.278 -2.426 -4.963 1.00 95.81 86 ARG A CA 1
ATOM 672 C C . ARG A 1 86 ? -1.290 -3.338 -3.740 1.00 95.81 86 ARG A C 1
ATOM 674 O O . ARG A 1 86 ? -2.282 -3.349 -3.023 1.00 95.81 86 ARG A O 1
ATOM 681 N N . CYS A 1 87 ? -0.218 -4.088 -3.496 1.00 94.62 87 CYS A N 1
ATOM 682 C CA . CYS A 1 87 ? -0.127 -4.963 -2.329 1.00 94.62 87 CYS A CA 1
ATOM 683 C C . CYS A 1 87 ? -0.119 -4.176 -1.012 1.00 94.62 87 CYS A C 1
ATOM 685 O O . CYS A 1 87 ? -0.866 -4.526 -0.105 1.00 94.62 87 CYS A O 1
ATOM 687 N N . VAL A 1 88 ? 0.661 -3.093 -0.921 1.00 95.00 88 VAL A N 1
ATOM 688 C CA . VAL A 1 88 ? 0.690 -2.243 0.283 1.00 95.00 88 VAL A CA 1
ATOM 689 C C . VAL A 1 88 ? -0.671 -1.587 0.521 1.00 95.00 88 VAL A C 1
ATOM 691 O O . VAL A 1 88 ? -1.183 -1.626 1.634 1.00 95.00 88 VAL A O 1
ATOM 694 N N . LEU A 1 89 ? -1.304 -1.050 -0.526 1.00 95.75 89 LEU A N 1
ATOM 695 C CA . LEU A 1 89 ? -2.644 -0.467 -0.411 1.00 95.75 89 LEU A CA 1
ATOM 696 C C . LEU A 1 89 ? -3.690 -1.503 0.006 1.00 95.75 89 LEU A C 1
ATOM 698 O O . LEU A 1 89 ? -4.523 -1.212 0.855 1.00 95.75 89 LEU A O 1
ATOM 702 N N . ALA A 1 90 ? -3.635 -2.716 -0.546 1.00 95.69 90 ALA A N 1
ATOM 703 C CA . ALA A 1 90 ? -4.539 -3.794 -0.158 1.00 95.69 90 ALA A CA 1
ATOM 704 C C . ALA A 1 90 ? -4.346 -4.206 1.310 1.00 95.69 90 ALA A C 1
ATOM 706 O O . ALA A 1 90 ? -5.334 -4.443 2.002 1.00 95.69 90 ALA A O 1
ATOM 707 N N . TYR A 1 91 ? -3.101 -4.251 1.794 1.00 95.06 91 TYR A N 1
ATOM 708 C CA . TYR A 1 91 ? -2.790 -4.500 3.203 1.00 95.06 91 TYR A CA 1
ATOM 709 C C . TYR A 1 91 ? -3.419 -3.432 4.108 1.00 95.06 91 TYR A C 1
ATOM 711 O O . TYR A 1 91 ? -4.188 -3.771 5.004 1.00 95.06 91 TYR A O 1
ATOM 719 N N . LEU A 1 92 ? -3.162 -2.150 3.825 1.00 94.81 92 LEU A N 1
ATOM 720 C CA . LEU A 1 92 ? -3.695 -1.028 4.608 1.00 94.81 92 LEU A CA 1
ATOM 721 C C . LEU A 1 92 ? -5.228 -0.980 4.575 1.00 94.81 92 LEU A C 1
ATOM 723 O O . LEU A 1 92 ? -5.866 -0.842 5.613 1.00 94.81 92 LEU A O 1
ATOM 727 N N . HIS A 1 93 ? -5.825 -1.153 3.395 1.00 94.88 93 HIS A N 1
ATOM 728 C CA . HIS A 1 93 ? -7.277 -1.157 3.229 1.00 94.88 93 HIS A CA 1
ATOM 729 C C . HIS A 1 93 ? -7.937 -2.286 4.022 1.00 94.88 93 HIS A C 1
ATOM 731 O O . HIS A 1 93 ? -8.906 -2.059 4.736 1.00 94.88 93 HIS A O 1
ATOM 737 N N . THR A 1 94 ? -7.396 -3.503 3.937 1.00 94.38 94 THR A N 1
ATOM 738 C CA . THR A 1 94 ? -7.952 -4.655 4.660 1.00 94.38 94 THR A CA 1
ATOM 739 C C . THR A 1 94 ? -7.870 -4.443 6.173 1.00 94.38 94 THR A C 1
ATOM 741 O O . THR A 1 94 ? -8.820 -4.745 6.888 1.00 94.38 94 THR A O 1
ATOM 744 N N . ARG A 1 95 ? -6.771 -3.865 6.674 1.00 94.25 95 ARG A N 1
ATOM 745 C CA . ARG A 1 95 ? -6.648 -3.501 8.093 1.00 94.25 95 ARG A CA 1
ATOM 746 C C . ARG A 1 95 ? -7.663 -2.440 8.511 1.00 94.25 95 ARG A C 1
ATOM 748 O O . ARG A 1 95 ? -8.300 -2.607 9.545 1.00 94.25 95 ARG A O 1
ATOM 755 N N . ALA A 1 96 ? -7.873 -1.408 7.694 1.00 93.38 96 ALA A N 1
ATOM 756 C CA . ALA A 1 96 ? -8.897 -0.395 7.944 1.00 93.38 96 ALA A CA 1
ATOM 757 C C . ALA A 1 96 ? -10.312 -0.999 8.004 1.00 93.38 96 ALA A C 1
ATOM 759 O O . ALA A 1 96 ? -11.092 -0.633 8.877 1.00 93.38 96 ALA A O 1
ATOM 760 N N . GLN A 1 97 ? -10.630 -1.968 7.139 1.00 93.00 97 GLN A N 1
ATOM 761 C CA . GLN A 1 97 ? -11.912 -2.682 7.182 1.00 93.00 97 GLN A CA 1
ATOM 762 C C . GLN A 1 97 ? -12.090 -3.491 8.473 1.00 93.00 97 GLN A C 1
ATOM 764 O O . GLN A 1 97 ? -13.168 -3.466 9.058 1.00 93.00 97 GLN A O 1
ATOM 769 N N . ILE A 1 98 ? -11.036 -4.172 8.936 1.00 91.56 98 ILE A N 1
ATOM 770 C CA . ILE A 1 98 ? -11.060 -4.898 10.216 1.00 91.56 98 ILE A CA 1
ATOM 771 C C . ILE A 1 98 ? -11.259 -3.920 11.382 1.00 91.56 98 ILE A C 1
ATOM 773 O O . ILE A 1 98 ? -12.015 -4.198 12.304 1.00 91.56 98 ILE A O 1
ATOM 777 N N . LEU A 1 99 ? -10.624 -2.747 11.345 1.00 91.12 99 LEU A N 1
ATOM 778 C CA . LEU A 1 99 ? -10.824 -1.725 12.375 1.00 91.12 99 LEU A CA 1
ATOM 779 C C . LEU A 1 99 ? -12.257 -1.200 12.408 1.00 91.12 99 LEU A C 1
ATOM 781 O O . LEU A 1 99 ? -12.825 -1.038 13.485 1.00 91.12 99 LEU A O 1
ATOM 785 N N . GLN A 1 100 ? -12.859 -0.982 11.241 1.00 91.69 100 GLN A N 1
ATOM 786 C CA . GLN A 1 100 ? -14.264 -0.600 11.154 1.00 91.69 100 GLN A CA 1
ATOM 787 C C . GLN A 1 100 ? -15.174 -1.690 11.726 1.00 91.69 100 GLN A C 1
ATOM 789 O O . GLN A 1 100 ? -16.064 -1.370 12.506 1.00 91.69 100 GLN A O 1
ATOM 794 N N . SER A 1 101 ? -14.951 -2.971 11.401 1.00 90.50 101 SER A N 1
ATOM 795 C CA . SER A 1 101 ? -15.768 -4.057 11.964 1.00 90.50 101 SER A CA 1
ATOM 796 C C . SER A 1 101 ? -15.617 -4.165 13.482 1.00 90.50 101 SER A C 1
ATOM 798 O O . SER A 1 101 ? -16.618 -4.305 14.178 1.00 90.50 101 SER A O 1
ATOM 800 N N . LEU A 1 102 ? -14.396 -4.004 14.005 1.00 88.38 102 LEU A N 1
ATOM 801 C CA . LEU A 1 102 ? -14.135 -3.992 15.447 1.00 88.38 102 LEU A CA 1
ATOM 802 C C . LEU A 1 102 ? -14.896 -2.871 16.168 1.00 88.38 102 LEU A C 1
ATOM 804 O O . LEU A 1 102 ? -15.403 -3.100 17.265 1.00 88.38 102 LEU A O 1
ATOM 808 N N . TRP A 1 103 ? -15.025 -1.690 15.551 1.00 89.56 103 TRP A N 1
ATOM 809 C CA . TRP A 1 103 ? -15.828 -0.591 16.102 1.00 89.56 103 TRP A CA 1
ATOM 810 C C . TRP A 1 103 ? -17.304 -0.988 16.249 1.00 89.56 103 TRP A C 1
ATOM 812 O O . TRP A 1 103 ? -17.913 -0.717 17.278 1.00 89.56 103 TRP A O 1
ATOM 822 N N . TRP A 1 104 ? -17.884 -1.683 15.265 1.00 87.88 104 TRP A N 1
ATOM 823 C CA . TRP A 1 104 ? -19.283 -2.133 15.343 1.00 87.88 104 TRP A CA 1
ATOM 824 C C . TRP A 1 104 ? -19.499 -3.276 16.343 1.00 87.88 104 TRP A C 1
ATOM 826 O O . TRP A 1 104 ? -20.592 -3.403 16.890 1.00 87.88 104 TRP A O 1
ATOM 836 N N . GLU A 1 105 ? -18.479 -4.095 16.598 1.00 87.44 105 GLU A N 1
ATOM 837 C CA . GLU A 1 105 ? -18.548 -5.208 17.553 1.00 87.44 105 GLU A CA 1
ATOM 838 C C . GLU A 1 105 ? -18.334 -4.761 19.008 1.00 87.44 105 GLU A C 1
ATOM 840 O O . GLU A 1 105 ? -19.026 -5.236 19.907 1.00 87.44 105 GLU A O 1
ATOM 845 N N . SER A 1 106 ? -17.372 -3.864 19.246 1.00 83.69 106 SER A N 1
ATOM 846 C CA . SER A 1 106 ? -16.932 -3.460 20.594 1.00 83.69 106 SER A CA 1
ATOM 847 C C . SER A 1 106 ? -17.359 -2.042 20.987 1.00 83.69 106 SER A C 1
ATOM 849 O O . SER A 1 106 ? -17.223 -1.651 22.146 1.00 83.69 106 SER A O 1
ATOM 851 N N . GLY A 1 107 ? -17.890 -1.267 20.044 1.00 79.44 107 GLY A N 1
ATOM 852 C CA . GLY A 1 107 ? -18.267 0.125 20.245 1.00 79.44 107 GLY A CA 1
ATOM 853 C C . GLY A 1 107 ? -17.083 1.105 20.176 1.00 79.44 107 GLY A C 1
ATOM 854 O O . GLY A 1 107 ? -15.991 0.767 19.715 1.00 79.44 107 GLY A O 1
ATOM 855 N N . PRO A 1 108 ? -17.292 2.349 20.644 1.00 76.19 108 PRO A N 1
ATOM 856 C CA . PRO A 1 108 ? -16.339 3.451 20.491 1.00 76.19 108 PRO A CA 1
ATOM 857 C C . PRO A 1 108 ? -15.104 3.354 21.403 1.00 76.19 108 PRO A C 1
ATOM 859 O O . PRO A 1 108 ? -14.143 4.105 21.226 1.00 76.19 108 PRO A O 1
ATOM 862 N N . SER A 1 109 ? -15.100 2.457 22.395 1.00 74.62 109 SER A N 1
ATOM 863 C CA . SER A 1 109 ? -13.972 2.302 23.315 1.00 74.62 109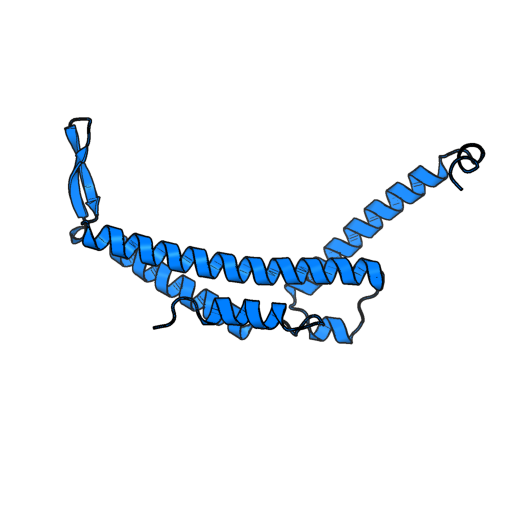 SER A CA 1
ATOM 864 C C . SER A 1 109 ? -12.854 1.472 22.688 1.00 74.62 109 SER A C 1
ATOM 866 O O . SER A 1 109 ? -12.996 0.265 22.499 1.00 74.62 109 SER A O 1
ATOM 868 N N . VAL A 1 110 ? -11.712 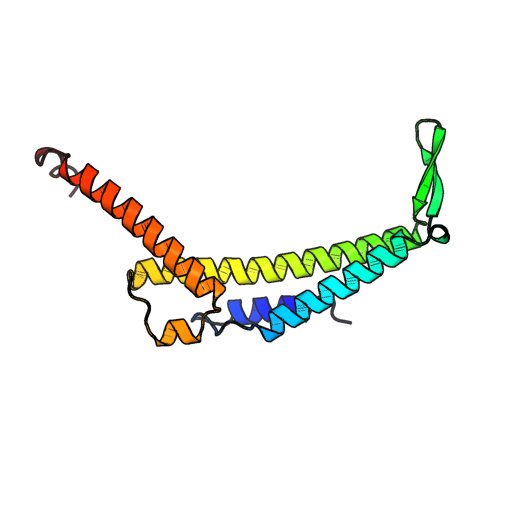2.109 22.425 1.00 73.00 110 VAL A N 1
ATOM 869 C CA . VAL A 1 110 ? -10.486 1.413 22.018 1.00 73.00 110 VAL A CA 1
ATOM 870 C C . VAL A 1 110 ? -9.820 0.805 23.248 1.00 73.00 110 VAL A C 1
ATOM 872 O O . VAL A 1 110 ? -9.407 1.533 24.148 1.00 73.00 110 VAL A O 1
ATOM 875 N N . SER A 1 111 ? -9.689 -0.520 23.288 1.00 81.62 111 SER A N 1
ATOM 876 C CA . SER A 1 111 ? -8.910 -1.206 24.325 1.00 81.62 111 SER A CA 1
ATOM 877 C C . SER A 1 111 ? -7.416 -0.875 24.201 1.00 81.62 111 SER A C 1
ATOM 879 O O . SER A 1 111 ? -6.894 -0.783 23.089 1.00 81.62 111 SER A O 1
ATOM 881 N N . GLU A 1 112 ? -6.705 -0.749 25.327 1.00 82.88 112 GLU A N 1
ATOM 882 C CA . GLU A 1 112 ? -5.255 -0.474 25.339 1.00 82.88 112 GLU A CA 1
ATOM 883 C C . GLU A 1 112 ? -4.455 -1.519 24.544 1.00 82.88 112 GLU A C 1
ATOM 885 O O . GLU A 1 112 ? -3.532 -1.163 23.811 1.00 82.88 112 GLU A O 1
ATOM 890 N N . ASP A 1 113 ? -4.880 -2.784 24.585 1.00 85.06 113 ASP A N 1
ATOM 891 C CA . ASP A 1 113 ? -4.273 -3.882 23.824 1.00 85.06 113 ASP A CA 1
ATOM 892 C C . ASP A 1 113 ? -4.320 -3.656 22.304 1.00 85.06 113 ASP A C 1
ATOM 894 O O . ASP A 1 113 ? -3.391 -4.023 21.583 1.00 85.06 113 ASP A O 1
ATOM 898 N N . LEU A 1 114 ? -5.384 -3.017 21.800 1.00 85.62 114 LEU A N 1
ATOM 899 C CA . LEU A 1 114 ? -5.531 -2.721 20.376 1.00 85.62 114 LEU A CA 1
ATOM 900 C C . LEU A 1 114 ? -4.594 -1.585 19.950 1.00 85.62 114 LEU A C 1
ATOM 902 O O . LEU A 1 114 ? -4.031 -1.647 18.860 1.00 85.62 114 LEU A O 1
ATOM 906 N N . LEU A 1 115 ? -4.366 -0.583 20.806 1.00 85.94 115 LEU A N 1
ATOM 907 C CA . LEU A 1 115 ? -3.479 0.547 20.497 1.00 85.94 115 LEU A CA 1
ATOM 908 C C . LEU A 1 115 ? -2.037 0.104 20.229 1.00 85.94 115 LEU A C 1
ATOM 910 O O . LEU A 1 115 ? -1.375 0.685 19.373 1.00 85.94 115 LEU A O 1
ATOM 914 N N . VAL A 1 116 ? -1.567 -0.947 20.906 1.00 89.56 116 VAL A N 1
ATOM 915 C CA . VAL A 1 116 ? -0.216 -1.504 20.712 1.00 89.56 116 VAL A CA 1
ATOM 916 C C . VAL A 1 116 ? -0.049 -2.133 19.321 1.00 89.56 116 VAL A C 1
ATOM 918 O O . VAL A 1 116 ? 1.059 -2.188 18.787 1.00 89.56 116 VAL A O 1
ATOM 921 N N . LEU A 1 117 ? -1.142 -2.593 18.707 1.00 91.25 117 LEU A N 1
ATOM 922 C CA . LEU A 1 117 ? -1.134 -3.244 17.393 1.00 91.25 117 LEU A CA 1
ATOM 923 C C . LEU A 1 117 ? -1.217 -2.250 16.228 1.00 91.25 117 LEU A C 1
ATOM 925 O O . LEU A 1 117 ? -0.998 -2.643 15.075 1.00 91.25 117 LEU A O 1
ATOM 929 N N . LEU A 1 118 ? -1.563 -0.993 16.504 1.00 92.31 118 LEU A N 1
ATOM 930 C CA . LEU A 1 118 ? -1.868 0.012 15.493 1.00 92.31 118 LEU A CA 1
ATOM 931 C C . LEU A 1 118 ? -0.684 0.922 15.203 1.00 92.31 118 LEU A C 1
ATOM 933 O O . LEU A 1 118 ? 0.098 1.290 16.077 1.00 92.31 118 LEU A O 1
ATOM 937 N N . SER A 1 119 ? -0.588 1.348 13.948 1.00 94.00 119 SER A N 1
ATOM 938 C CA . SER A 1 119 ? 0.272 2.478 13.606 1.00 94.00 119 SER A CA 1
ATOM 939 C C . SER A 1 119 ? -0.339 3.804 14.088 1.00 94.00 119 SER A C 1
ATOM 941 O O . SER A 1 119 ? -1.563 3.917 14.184 1.00 94.00 119 SER A O 1
ATOM 943 N N . PRO A 1 120 ? 0.469 4.862 14.303 1.00 91.69 120 PRO A N 1
ATOM 944 C CA . PRO A 1 120 ? -0.050 6.181 14.677 1.00 91.69 120 PRO A CA 1
ATOM 945 C C . PRO A 1 120 ? -1.111 6.715 13.702 1.00 91.69 120 PRO A C 1
ATOM 947 O O . PRO A 1 120 ? -2.081 7.336 14.122 1.00 91.69 120 PRO A O 1
ATOM 950 N N . SER A 1 121 ? -0.954 6.429 12.406 1.00 92.25 121 SER A N 1
ATOM 951 C CA . SER A 1 121 ? -1.910 6.817 11.364 1.00 92.25 121 SER A CA 1
ATOM 952 C C . SER A 1 121 ? -3.216 6.017 11.413 1.00 92.25 121 SER A C 1
ATOM 954 O O . SER A 1 121 ? -4.272 6.537 11.067 1.00 92.25 121 SER A O 1
ATOM 956 N N . GLU A 1 122 ? -3.171 4.757 11.850 1.00 93.25 122 GLU A N 1
ATOM 957 C CA . GLU A 1 122 ? -4.381 3.953 12.072 1.00 93.25 122 GLU A CA 1
ATOM 958 C C . GLU A 1 122 ? -5.145 4.429 13.310 1.00 93.25 122 GLU A C 1
ATOM 960 O O . GLU A 1 122 ? -6.373 4.432 13.303 1.00 93.25 122 GLU A O 1
ATOM 965 N N . VAL A 1 123 ? -4.437 4.898 14.343 1.00 92.31 123 VAL A N 1
ATOM 966 C CA . VAL A 1 123 ? -5.063 5.497 15.531 1.00 92.31 123 VAL A CA 1
ATOM 967 C C . VAL A 1 123 ? -5.795 6.792 15.173 1.00 92.31 123 VAL A C 1
ATOM 969 O O . VAL A 1 123 ? -6.930 6.989 15.606 1.00 92.31 123 VAL A O 1
ATOM 972 N N . THR A 1 124 ? -5.186 7.666 14.363 1.00 93.06 124 THR A N 1
ATOM 973 C CA . THR A 1 124 ? -5.865 8.884 13.888 1.00 93.06 124 THR A CA 1
ATOM 974 C C . THR A 1 124 ? -7.068 8.545 13.015 1.00 93.06 124 THR A C 1
ATOM 976 O O . THR A 1 124 ? -8.139 9.095 13.239 1.00 93.06 124 THR A O 1
ATOM 979 N N . PHE A 1 125 ? -6.929 7.576 12.102 1.00 93.06 125 PHE A N 1
ATOM 980 C CA . PHE A 1 125 ? -8.036 7.098 11.272 1.00 93.06 125 PHE A CA 1
ATOM 981 C C . PHE A 1 125 ? -9.205 6.568 12.111 1.00 93.06 125 PHE A C 1
ATOM 983 O O . PHE A 1 125 ? -10.356 6.900 11.842 1.00 93.06 125 PHE A O 1
ATOM 990 N N . PHE A 1 126 ? -8.927 5.766 13.142 1.00 91.19 126 PHE A N 1
ATOM 991 C CA . PHE A 1 126 ? -9.974 5.217 14.003 1.00 91.19 126 PHE A CA 1
ATOM 992 C C . PHE A 1 126 ? -10.707 6.311 14.785 1.00 91.19 126 PHE A C 1
ATOM 994 O O . PHE A 1 126 ? -11.925 6.250 14.929 1.00 91.19 126 PHE A O 1
ATOM 1001 N N . ARG A 1 127 ? -9.983 7.333 15.257 1.00 90.50 127 ARG A N 1
ATOM 1002 C CA . ARG A 1 127 ? -10.584 8.491 15.932 1.00 90.50 127 ARG A CA 1
ATOM 1003 C C . ARG A 1 127 ? -11.498 9.276 14.994 1.00 90.50 127 ARG A C 1
ATOM 1005 O O . ARG A 1 127 ? -12.649 9.503 15.335 1.00 90.50 127 ARG A O 1
ATOM 1012 N N . GLU A 1 128 ? -11.009 9.627 13.807 1.00 93.25 128 GLU A N 1
ATOM 1013 C CA . GLU A 1 128 ? -11.802 10.343 12.797 1.00 93.25 128 GLU A CA 1
ATOM 1014 C C . GLU A 1 128 ? -13.040 9.538 12.377 1.00 93.25 128 GLU A C 1
ATOM 1016 O O . GLU A 1 128 ? -14.126 10.093 12.211 1.00 93.25 128 GLU A O 1
ATOM 1021 N N . TYR A 1 129 ? -12.899 8.215 12.250 1.00 92.88 129 TYR A N 1
ATOM 1022 C CA . TYR A 1 129 ? -14.021 7.322 11.977 1.00 92.88 129 TYR A CA 1
ATOM 1023 C C . TYR A 1 129 ? -15.045 7.330 13.115 1.00 92.88 129 TYR A C 1
ATOM 1025 O O . TYR A 1 129 ? -16.239 7.454 12.854 1.00 92.88 129 TYR A O 1
ATOM 1033 N N . ASN A 1 130 ? -14.588 7.236 14.365 1.00 91.44 130 ASN A N 1
ATOM 1034 C CA . ASN A 1 130 ? -15.455 7.304 15.533 1.00 91.44 130 ASN A CA 1
ATOM 1035 C C . ASN A 1 130 ? -16.258 8.609 15.559 1.00 91.44 130 ASN A C 1
ATOM 1037 O O . ASN A 1 130 ? -17.478 8.554 15.680 1.00 91.44 130 ASN A O 1
ATOM 1041 N N . ASP A 1 131 ? -15.588 9.749 15.381 1.00 92.06 131 ASP A N 1
ATOM 1042 C CA . ASP A 1 131 ? -16.218 11.072 15.399 1.00 92.06 131 ASP A CA 1
ATOM 1043 C C . ASP A 1 131 ? -17.309 11.169 14.315 1.00 92.06 131 ASP A C 1
ATOM 1045 O O . ASP A 1 131 ? -18.457 11.519 14.600 1.00 92.06 131 ASP A O 1
ATOM 1049 N N . MET A 1 132 ? -17.002 10.719 13.092 1.00 92.12 132 MET A N 1
ATOM 1050 C CA . MET A 1 132 ? -17.963 10.675 11.985 1.00 92.12 132 MET A CA 1
ATOM 1051 C C . MET A 1 132 ? -19.181 9.791 12.298 1.00 92.12 132 MET A C 1
ATOM 1053 O O . MET A 1 132 ? -20.318 10.163 11.994 1.00 92.12 132 MET A O 1
ATOM 1057 N N . VAL A 1 133 ? -18.971 8.610 12.888 1.00 90.19 133 VAL A N 1
ATOM 1058 C CA . VAL A 1 133 ? -20.079 7.705 13.220 1.00 90.19 133 VAL A CA 1
ATOM 1059 C C . VAL A 1 133 ? -20.908 8.253 14.381 1.00 90.19 133 VAL A C 1
ATOM 1061 O O . VAL A 1 133 ? -22.133 8.114 14.359 1.00 90.19 133 VAL A O 1
ATOM 1064 N N . THR A 1 134 ? -20.297 8.911 15.367 1.00 88.94 134 THR A N 1
ATOM 1065 C CA . THR A 1 134 ? -21.034 9.564 16.457 1.00 88.94 134 THR A CA 1
ATOM 1066 C C . THR A 1 134 ? -21.856 10.750 15.969 1.00 88.94 134 THR A C 1
ATOM 1068 O O . THR A 1 134 ? -23.009 10.891 16.382 1.00 88.94 134 THR A O 1
ATOM 1071 N N . ASP A 1 135 ? -21.327 11.544 15.038 1.00 91.50 135 ASP A N 1
ATOM 1072 C CA . ASP A 1 135 ? -22.047 12.659 14.420 1.00 91.50 135 ASP A CA 1
ATOM 1073 C C . ASP A 1 135 ? -23.250 12.152 13.622 1.00 91.50 135 ASP A C 1
ATOM 1075 O O . ASP A 1 135 ? -24.381 12.613 13.812 1.00 91.50 135 ASP A O 1
ATOM 1079 N N . TYR A 1 136 ? -23.031 11.133 12.784 1.00 89.56 136 TYR A N 1
ATOM 1080 C CA . TYR A 1 136 ? -24.102 10.473 12.041 1.00 89.56 136 TYR A CA 1
ATOM 1081 C C . TYR A 1 136 ? -25.158 9.883 12.978 1.00 89.56 136 TYR A C 1
ATOM 1083 O O . TYR A 1 136 ? -26.354 10.100 12.783 1.00 89.56 136 TYR A O 1
ATOM 1091 N N . SER A 1 137 ? -24.727 9.170 14.020 1.00 85.88 137 SER A N 1
ATOM 1092 C CA . SER A 1 137 ? -25.633 8.562 14.991 1.00 85.88 137 SER A CA 1
ATOM 1093 C C . SER A 1 137 ? -26.475 9.634 15.665 1.00 85.88 137 SER A C 1
ATOM 1095 O O . SER A 1 137 ? -27.693 9.512 15.690 1.00 85.88 137 SER A O 1
ATOM 1097 N N . THR A 1 138 ? -25.860 10.712 16.157 1.00 87.44 138 THR A N 1
ATOM 1098 C CA . THR A 1 138 ? -26.564 11.826 16.810 1.00 87.44 138 THR A CA 1
ATOM 1099 C C . THR A 1 138 ? -27.623 12.423 15.890 1.00 87.44 138 THR A C 1
ATOM 1101 O O . THR A 1 138 ? -28.762 12.622 16.309 1.00 87.44 138 THR A O 1
ATOM 1104 N N . PHE A 1 139 ? -27.289 12.641 14.617 1.00 89.00 139 PHE A N 1
ATOM 1105 C CA . PHE A 1 139 ? -28.245 13.122 13.625 1.00 89.00 139 PHE A CA 1
ATOM 1106 C C . PHE A 1 139 ? -29.425 12.155 13.429 1.00 89.00 139 PHE A C 1
ATOM 1108 O O . PHE A 1 139 ? -30.582 12.578 13.434 1.00 89.00 139 PHE A O 1
ATOM 1115 N N . VAL A 1 140 ? -29.154 10.852 13.317 1.00 85.00 140 VAL A N 1
ATOM 1116 C CA . VAL A 1 140 ? -30.193 9.818 13.185 1.00 85.00 140 VAL A CA 1
ATOM 1117 C C . VAL A 1 140 ? -31.060 9.717 14.442 1.00 85.00 140 VAL A C 1
ATOM 1119 O O . VAL A 1 140 ? -32.280 9.632 14.325 1.00 85.00 140 VAL A O 1
ATOM 1122 N N . TRP A 1 141 ? -30.475 9.776 15.640 1.00 78.00 141 TRP A N 1
ATOM 1123 C CA . TRP A 1 141 ? -31.209 9.779 16.910 1.00 78.00 141 TRP A CA 1
ATOM 1124 C C . TRP A 1 141 ? -32.144 10.985 17.018 1.00 78.00 141 TRP A C 1
ATOM 1126 O O . TRP A 1 141 ? -33.306 10.829 17.396 1.00 78.00 141 TRP A O 1
ATOM 1136 N N . VAL A 1 142 ? -31.672 12.173 16.624 1.00 77.44 142 VAL A N 1
ATOM 1137 C CA . VAL A 1 142 ? -32.506 13.378 16.557 1.00 77.44 142 VAL A CA 1
ATOM 1138 C C . VAL A 1 142 ? -33.665 13.152 15.587 1.00 77.44 142 VAL A C 1
ATOM 1140 O O . VAL A 1 142 ? -34.815 13.324 15.978 1.00 77.44 142 VAL A O 1
ATOM 1143 N N . LEU A 1 143 ? -33.410 12.675 14.367 1.00 74.56 143 LEU A N 1
ATOM 1144 C CA . LEU A 1 143 ? -34.472 12.385 13.396 1.00 74.56 143 LEU A CA 1
ATOM 1145 C C . LEU A 1 143 ? -35.499 11.364 13.909 1.00 74.56 143 LEU A C 1
ATOM 1147 O O . LEU A 1 143 ? -36.699 11.583 13.752 1.00 74.56 143 LEU A O 1
ATOM 1151 N N . LEU A 1 144 ? -35.050 10.285 14.556 1.00 71.25 144 LEU A N 1
ATOM 1152 C CA . LEU A 1 144 ? -35.922 9.259 15.135 1.00 71.25 144 LEU A CA 1
ATOM 1153 C C . LEU A 1 144 ? -36.796 9.812 16.270 1.00 71.25 144 LEU A C 1
ATOM 1155 O O . LEU A 1 144 ? -37.945 9.399 16.403 1.00 71.25 144 LEU A O 1
ATOM 1159 N N . SER A 1 145 ? -36.300 10.777 17.052 1.00 72.88 145 SER A N 1
ATOM 1160 C CA . SER A 1 145 ? -37.081 11.420 18.122 1.00 72.88 145 SER A CA 1
ATOM 1161 C C . SER A 1 145 ? -38.197 12.346 17.618 1.00 72.88 145 SER A C 1
ATOM 1163 O O . SER A 1 145 ? -39.145 12.616 18.353 1.00 72.88 145 SER A O 1
ATOM 1165 N N . PHE A 1 146 ? -38.134 12.783 16.356 1.00 69.81 146 PHE A N 1
ATOM 1166 C CA . PHE A 1 146 ? -39.204 13.537 15.695 1.00 69.81 146 PHE A CA 1
ATOM 1167 C C . PHE A 1 146 ? -40.271 12.643 15.036 1.00 69.81 146 PHE A C 1
ATOM 1169 O O . PHE A 1 146 ? -41.270 13.165 14.536 1.00 69.81 146 PHE A O 1
ATOM 1176 N N . ILE A 1 147 ? -40.108 11.313 15.040 1.00 66.81 147 ILE A N 1
ATOM 1177 C CA . ILE A 1 147 ? -41.119 10.391 14.507 1.00 66.81 147 ILE A CA 1
ATOM 1178 C C . ILE A 1 147 ? -42.220 10.184 15.564 1.00 66.81 147 ILE A C 1
ATOM 1180 O O . ILE A 1 147 ? -41.934 9.712 16.666 1.00 66.81 147 ILE A O 1
ATOM 1184 N N . PRO A 1 148 ? -43.496 10.495 15.262 1.00 68.81 148 PRO A N 1
ATOM 1185 C CA . PRO A 1 148 ? -44.589 10.291 16.207 1.00 68.81 148 PRO A CA 1
ATOM 1186 C C . PRO A 1 148 ? -44.763 8.800 16.543 1.00 68.81 148 PRO A C 1
ATOM 1188 O O . PRO A 1 148 ? -44.777 7.948 15.653 1.00 68.81 148 PRO A O 1
ATOM 1191 N N . HIS A 1 149 ? -44.956 8.490 17.832 1.00 59.09 149 HIS A N 1
ATOM 1192 C CA . HIS A 1 149 ? -45.002 7.125 18.389 1.00 59.09 149 HIS A CA 1
ATOM 1193 C C . HIS A 1 149 ? -45.997 6.152 17.718 1.00 59.09 149 HIS A C 1
ATOM 1195 O O . HIS A 1 149 ? -45.857 4.942 17.867 1.00 59.09 149 HIS A O 1
ATOM 1201 N N . TYR A 1 150 ? -46.961 6.640 16.934 1.00 56.62 150 TYR A N 1
ATOM 1202 C CA . TYR A 1 150 ? -47.937 5.811 16.218 1.00 56.62 150 TYR A CA 1
ATOM 1203 C C . TYR A 1 150 ? -47.350 5.011 15.040 1.00 56.62 150 TYR A C 1
ATOM 1205 O O . TYR A 1 150 ? -47.952 4.024 14.629 1.00 56.62 150 TYR A O 1
ATOM 1213 N N . PHE A 1 151 ? -46.178 5.385 14.511 1.00 53.81 151 PHE A N 1
ATOM 1214 C CA . PHE A 1 151 ? -45.522 4.642 13.421 1.00 53.81 151 PHE A CA 1
ATOM 1215 C C . PHE A 1 151 ? -44.659 3.456 13.897 1.00 53.81 151 PHE A C 1
ATOM 1217 O O . PHE A 1 151 ? -44.274 2.620 13.083 1.00 53.81 151 PHE A O 1
ATOM 1224 N N . LEU A 1 152 ? -44.385 3.337 15.202 1.00 49.50 152 LEU A N 1
ATOM 1225 C CA . LEU A 1 152 ? -43.527 2.284 15.773 1.00 49.50 152 LEU A CA 1
ATOM 1226 C C . LEU A 1 152 ? -44.227 0.922 15.956 1.00 49.50 152 LEU A C 1
ATOM 1228 O O . LEU A 1 152 ? -43.553 -0.069 16.214 1.00 49.50 152 LEU A O 1
ATOM 1232 N N . ILE A 1 153 ? -45.553 0.845 15.795 1.00 50.03 153 ILE A N 1
ATOM 1233 C CA . ILE A 1 153 ? -46.332 -0.398 15.987 1.00 50.03 153 ILE A CA 1
ATOM 1234 C C . ILE A 1 153 ? -46.350 -1.282 14.722 1.00 50.03 153 ILE A C 1
ATOM 1236 O O . ILE A 1 153 ? -46.729 -2.443 14.789 1.00 50.03 153 ILE A O 1
ATOM 1240 N N . VAL A 1 154 ? -45.913 -0.779 13.561 1.00 49.00 154 VAL A N 1
ATOM 1241 C CA . VAL A 1 154 ? -46.061 -1.499 12.275 1.00 49.00 154 VAL A CA 1
ATOM 1242 C C . VAL A 1 154 ? -44.821 -2.333 11.891 1.00 49.00 154 VAL A C 1
ATOM 1244 O O . VAL A 1 154 ? -44.838 -3.010 10.870 1.00 49.00 154 VAL A O 1
ATOM 1247 N N . PHE A 1 155 ? -43.749 -2.328 12.692 1.00 44.50 155 PHE A N 1
ATOM 1248 C CA . PHE A 1 155 ? -42.478 -2.990 12.339 1.00 44.50 155 PHE A CA 1
ATOM 1249 C C . PHE A 1 155 ? -41.936 -4.010 13.360 1.00 44.50 155 PHE A C 1
ATOM 1251 O O . PHE A 1 155 ? -40.768 -4.383 13.260 1.00 44.50 155 PHE A O 1
ATOM 1258 N N . PHE A 1 156 ? -42.764 -4.507 14.285 1.00 42.34 156 PHE A N 1
ATOM 1259 C CA . PHE A 1 156 ? -42.458 -5.715 15.068 1.00 42.34 156 PHE A CA 1
ATOM 1260 C C . PHE A 1 156 ? -43.449 -6.836 14.767 1.00 42.34 156 PHE A C 1
ATOM 1262 O O . PHE A 1 156 ? -44.660 -6.535 14.678 1.00 42.34 156 PHE A O 1
#

pLDDT: mean 86.27, std 11.11, range [42.34, 95.88]

Secondary structure (DSSP, 8-state):
--TTHHHHHHHHHHHH-SSPPPP-HHHHHHHHHHHHHHHHHHHHHHH-GGGEEEEE-TTS-EEEEE-HHHHHHHHHHHHHHHHHHHHHHHHHHHHHHHHHHHHHHH-S---HHHHHHS-HHHHHHHHHHHHHHHHHHHHHHHHHHTS-GGGTTS--

Organism: Lygus hesperus (NCBI:txid30085)

Foldseek 3Di:
DDQCPLLVVLVVVCVPDPDQAADDPVSLVVLVVVLVVLVVVLVVLVPDLVQWDFDQDPVRDTDTDGDPVSVVVNVVSVVSSVSSVVSSVVSVVVSLVSLVVCCVVVNLDDDPVVVRRDDPVSVVVSVVVNVVVVVVVVVVVVVVVPDPPVVVVPPD

Radius of gyration: 25.19 Å; chains: 1; bounding box: 69×30×66 Å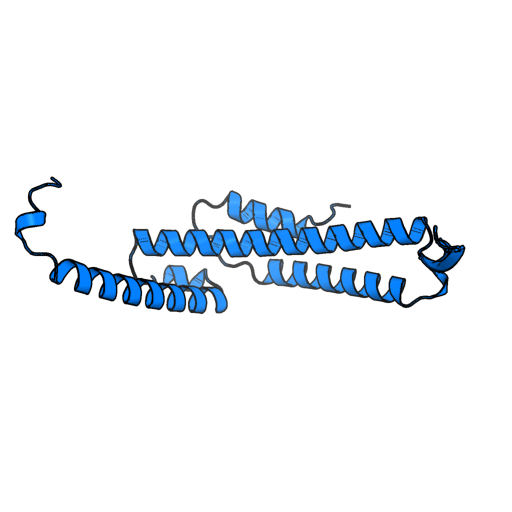

Sequence (156 aa):
MDICARATNLLWELKRSKILPPYNQNAVQEIIQEIKKDAEIVKSITSDPSNFVLARNAAGDLKPVPSPATRFGLEIRIGIIQRNKRCVLAYLHTRAQILQSLWWESGPSVSEDLLVLLSPSEVTFFREYNDMVTDYSTFVWVLLSFIPHYFLIVFF

InterPro domains:
  IPR005339 GINS complex, subunit Psf1 [PTHR12914] (4-138)
  IPR005339 GINS complex, subunit Psf1 [cd11710] (4-136)
  IPR021151 GINS subunit, domain A [PF05916] (77-136)
  IPR036224 GINS, helical bundle-like domain superfamily [SSF158573] (5-138)